Protein AF-A0A7S2G8T7-F1 (afdb_monomer_lite)

Foldseek 3Di:
DDPPQDQDVQFAFDFLLCLVVPQVDDPQLALLLHQVVQVVQPHGSGDDPVSCVVCCPDPSCCQRPVQHRNQQGDRAWWFSHLDADGPATKGKGAPPTPPFAQRPDPRGRITMDTDDPVHHALQPPDLVVLVVSCVVSVHDSVVSVSRRHHDDPDDCVRCVVVVPDDDDPVRVVVVVVVVVVVD

pLDDT: mean 74.54, std 18.56, range [34.25, 97.12]

Sequence (183 aa):
PGAALRIQPGCACLNWRDAYHDRGVQCGQGYELGRDHAKLFGGHDRMSGEVLEFGLESDVYKERCDRFFKRLSFNKCLSTSWEFGSLGHWCYVGNWCEGVEKVKVPYAYAAIRMCTEEDGFLNVTSPEELNRLASVDSVDASLLGRASYRWAAETWKEVQGTAGRGDSPEEAEDLELQQMMYE

Secondary structure (DSSP, 8-state):
--------TT-SPPPHHHHHHTS---TTSSSTTHHHHHHHTT-SSS--TTTHHHHTTSHHHIIIIIIIITT-----BEES-SSSS---EEEEEETTSTT-EE-SSTT--EEEEE--TTS-BSTTS-HHHHHHHHHHHT--HHHHHHHHSPPPS--HHHHTTTTT-PPPHHHHHHHHHHHHT--

Radius of gyration: 18.41 Å; chains: 1; bounding box: 46×38×57 Å

Structure (mmCIF, N/CA/C/O backbone):
data_AF-A0A7S2G8T7-F1
#
_entry.id   AF-A0A7S2G8T7-F1
#
loop_
_atom_site.group_PDB
_atom_site.id
_atom_site.type_symbol
_atom_site.label_atom_id
_atom_site.label_alt_id
_atom_site.label_comp_id
_atom_site.label_asym_id
_atom_site.label_entity_id
_atom_site.label_seq_id
_atom_site.pdbx_PDB_ins_code
_atom_site.Cartn_x
_atom_site.Cartn_y
_atom_site.Cartn_z
_atom_site.occupancy
_atom_site.B_iso_or_equiv
_atom_site.auth_seq_id
_atom_site.auth_comp_id
_atom_site.auth_asym_id
_atom_site.auth_atom_id
_atom_site.pdbx_PDB_model_num
ATOM 1 N N . PRO A 1 1 ? 9.533 12.890 27.284 1.00 34.25 1 PRO A N 1
ATOM 2 C CA . PRO A 1 1 ? 9.569 11.411 27.379 1.00 34.25 1 PRO A CA 1
ATOM 3 C C . PRO A 1 1 ? 8.613 10.796 26.345 1.00 34.25 1 PRO A C 1
ATOM 5 O O . PRO A 1 1 ? 7.417 10.694 26.593 1.00 34.25 1 PRO A O 1
ATOM 8 N N . GLY A 1 2 ? 9.129 10.507 25.146 1.00 38.09 2 GLY A N 1
ATOM 9 C CA . GLY A 1 2 ? 8.354 9.885 24.071 1.00 38.09 2 GLY A CA 1
ATOM 10 C C . GLY A 1 2 ? 8.137 8.411 24.381 1.00 38.09 2 GLY A C 1
ATOM 11 O O . GLY A 1 2 ? 9.102 7.688 24.619 1.00 38.09 2 GLY A O 1
ATOM 12 N N . ALA A 1 3 ? 6.880 7.981 24.439 1.00 45.44 3 ALA A N 1
ATOM 13 C CA . ALA A 1 3 ? 6.553 6.573 24.576 1.00 45.44 3 ALA A CA 1
ATOM 14 C C . ALA A 1 3 ? 7.083 5.836 23.339 1.00 45.44 3 ALA A C 1
ATOM 16 O O . ALA A 1 3 ? 6.646 6.104 22.222 1.00 45.44 3 ALA A O 1
ATOM 17 N N . ALA A 1 4 ? 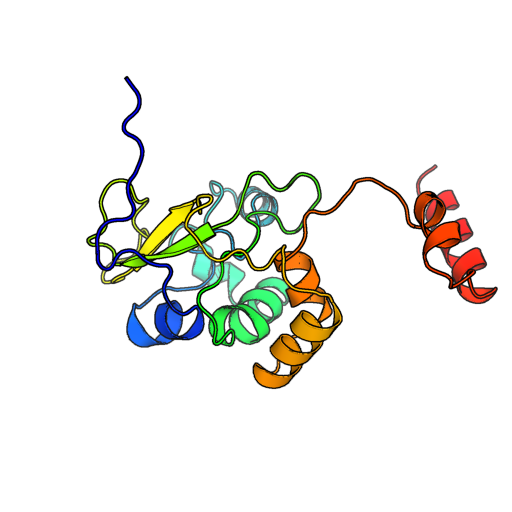8.045 4.934 23.538 1.00 45.47 4 ALA A N 1
ATOM 18 C CA . ALA A 1 4 ? 8.391 3.944 22.533 1.00 45.47 4 ALA A CA 1
ATOM 19 C C . ALA A 1 4 ? 7.125 3.118 22.275 1.00 45.47 4 ALA A C 1
ATOM 21 O O . ALA A 1 4 ? 6.635 2.432 23.176 1.00 45.47 4 ALA A O 1
ATOM 22 N N . LEU A 1 5 ? 6.551 3.272 21.083 1.00 51.41 5 LEU A N 1
ATOM 23 C CA . LEU A 1 5 ? 5.322 2.609 20.673 1.00 51.41 5 LEU A CA 1
ATOM 24 C C . LEU A 1 5 ? 5.637 1.119 20.474 1.00 51.41 5 LEU A C 1
ATOM 26 O O . LEU A 1 5 ? 5.933 0.684 19.368 1.00 51.41 5 LEU A O 1
ATOM 30 N N . ARG A 1 6 ? 5.648 0.342 21.562 1.00 54.31 6 ARG A N 1
ATOM 31 C CA . ARG A 1 6 ? 5.712 -1.121 21.480 1.00 54.31 6 ARG A CA 1
ATOM 32 C C . ARG A 1 6 ? 4.488 -1.587 20.704 1.00 54.31 6 ARG A C 1
ATOM 34 O O . ARG A 1 6 ? 3.370 -1.237 21.089 1.00 54.31 6 ARG A O 1
ATOM 41 N N . ILE A 1 7 ? 4.684 -2.365 19.640 1.00 59.03 7 ILE A N 1
ATOM 42 C CA . ILE A 1 7 ? 3.566 -2.950 18.896 1.00 59.03 7 ILE A CA 1
ATOM 43 C C . ILE A 1 7 ? 2.728 -3.779 19.874 1.00 59.03 7 ILE A C 1
ATOM 45 O O . ILE A 1 7 ? 3.198 -4.756 20.459 1.00 59.03 7 ILE A O 1
ATOM 49 N N . GLN A 1 8 ? 1.482 -3.354 20.098 1.00 67.38 8 GLN A N 1
ATOM 50 C CA . GLN A 1 8 ? 0.564 -4.090 20.957 1.00 67.38 8 GLN A CA 1
ATOM 51 C C . GLN A 1 8 ? 0.338 -5.497 20.372 1.00 67.38 8 GLN A C 1
ATOM 53 O O . GLN A 1 8 ? 0.227 -5.639 19.149 1.00 67.38 8 GLN A O 1
ATOM 58 N N . PRO A 1 9 ? 0.247 -6.551 21.201 1.00 67.88 9 PRO A N 1
ATOM 59 C CA . PRO A 1 9 ? -0.104 -7.883 20.722 1.00 67.88 9 PRO A CA 1
ATOM 60 C C . PRO A 1 9 ? -1.402 -7.834 19.903 1.00 67.88 9 PRO A C 1
ATOM 62 O O . PRO A 1 9 ? -2.422 -7.345 20.381 1.00 67.88 9 PRO A O 1
ATOM 65 N N . GLY A 1 10 ? -1.360 -8.304 18.653 1.00 77.94 10 GLY A N 1
ATOM 66 C CA . GLY A 1 10 ? -2.499 -8.214 17.728 1.00 77.94 10 GLY A CA 1
ATOM 67 C C . GLY A 1 10 ? -2.593 -6.914 16.912 1.00 77.94 10 GLY A C 1
ATOM 68 O O . GLY A 1 10 ? -3.614 -6.698 16.263 1.00 77.94 10 GLY A O 1
ATOM 69 N N . CYS A 1 11 ? -1.547 -6.078 16.912 1.00 88.00 11 CYS A N 1
ATOM 70 C CA . CYS A 1 11 ? -1.433 -4.849 16.106 1.00 88.00 11 CYS A CA 1
ATOM 71 C C . CYS A 1 11 ? -0.343 -4.902 15.025 1.00 88.00 11 CYS A C 1
ATOM 73 O O . CYS A 1 11 ? 0.122 -3.867 14.535 1.00 88.00 11 CYS A O 1
ATOM 75 N N . ALA A 1 12 ? 0.041 -6.118 14.631 1.00 91.62 12 ALA A N 1
ATOM 76 C CA . ALA A 1 12 ? 0.792 -6.333 13.403 1.00 91.62 12 ALA A CA 1
ATOM 77 C C . ALA A 1 12 ? -0.012 -5.831 12.195 1.00 91.62 12 ALA A C 1
ATOM 79 O O . ALA A 1 12 ? -1.247 -5.771 12.234 1.00 91.62 12 ALA A O 1
ATOM 80 N N . CYS A 1 13 ? 0.697 -5.483 11.124 1.00 93.44 13 CYS A N 1
ATOM 81 C CA . CYS A 1 13 ? 0.065 -5.141 9.861 1.00 93.44 13 CYS A CA 1
ATOM 82 C C . CYS A 1 13 ? -0.891 -6.256 9.419 1.00 93.44 13 CYS A C 1
ATOM 84 O O . CYS A 1 13 ? -0.573 -7.449 9.489 1.00 93.44 13 CYS A O 1
ATOM 86 N N . LEU A 1 14 ? -2.075 -5.844 8.985 1.00 95.06 14 LEU A N 1
ATOM 87 C CA . LEU A 1 14 ? -3.056 -6.703 8.354 1.00 95.06 14 LEU A CA 1
ATOM 88 C C . LEU A 1 14 ? -2.568 -7.091 6.965 1.00 95.06 14 LEU A C 1
ATOM 90 O O . LEU A 1 14 ? -1.817 -6.359 6.317 1.00 95.06 14 LEU A O 1
ATOM 94 N N . ASN A 1 15 ? -3.046 -8.239 6.504 1.00 96.25 15 ASN A N 1
ATOM 95 C CA . ASN A 1 15 ? -2.998 -8.555 5.092 1.00 96.25 15 ASN A CA 1
ATOM 96 C C . ASN A 1 15 ? -3.739 -7.461 4.310 1.00 96.25 15 ASN A C 1
ATOM 98 O O . ASN A 1 15 ? -4.838 -7.063 4.707 1.00 96.25 15 ASN A O 1
ATOM 102 N N . TRP A 1 16 ? -3.143 -6.970 3.225 1.00 95.94 16 TRP A N 1
ATOM 103 C CA . TRP A 1 16 ? -3.751 -5.913 2.418 1.00 95.94 16 TRP A CA 1
ATOM 104 C C . TRP A 1 16 ? -5.110 -6.343 1.866 1.00 95.94 16 TRP A C 1
ATOM 106 O O . TRP A 1 16 ? -6.092 -5.631 2.064 1.00 95.94 16 TRP A O 1
ATOM 116 N N . ARG A 1 17 ? -5.206 -7.537 1.275 1.00 95.81 17 ARG A N 1
ATOM 117 C CA . ARG A 1 17 ? -6.467 -8.100 0.778 1.00 95.81 17 ARG A CA 1
ATOM 118 C C . ARG A 1 17 ? -7.528 -8.194 1.873 1.00 95.81 17 ARG A C 1
ATOM 120 O O . ARG A 1 17 ? -8.644 -7.722 1.664 1.00 95.81 17 ARG A O 1
ATOM 127 N N . ASP A 1 18 ? -7.178 -8.731 3.041 1.00 94.62 18 ASP A N 1
ATOM 128 C CA . ASP A 1 18 ? -8.124 -8.893 4.157 1.00 94.62 18 ASP A CA 1
ATOM 129 C C . ASP A 1 18 ? -8.587 -7.535 4.704 1.00 94.62 18 ASP A C 1
ATOM 131 O O . ASP A 1 18 ? -9.725 -7.392 5.149 1.00 94.62 18 ASP A O 1
ATOM 135 N N . ALA A 1 19 ? -7.741 -6.499 4.657 1.00 92.81 19 ALA A N 1
ATOM 136 C CA . ALA A 1 19 ? -8.142 -5.156 5.066 1.00 92.81 19 ALA A CA 1
ATOM 137 C C . ALA A 1 19 ? -9.327 -4.644 4.223 1.00 92.81 19 ALA A C 1
ATOM 139 O O . ALA A 1 19 ? -10.297 -4.120 4.779 1.00 92.81 19 ALA A O 1
ATOM 140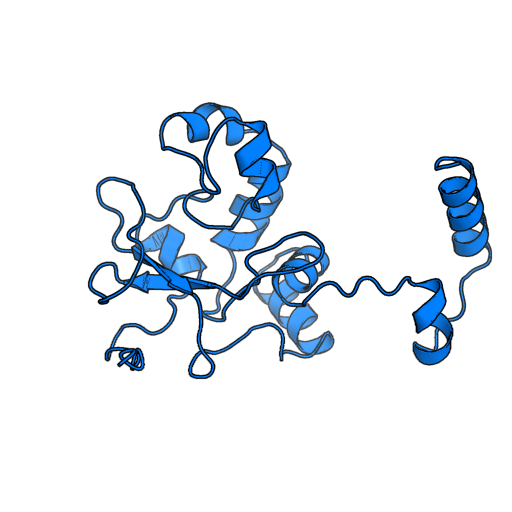 N N . TYR A 1 20 ? -9.291 -4.850 2.904 1.00 91.88 20 TYR A N 1
ATOM 141 C CA . TYR A 1 20 ? -10.384 -4.459 2.007 1.00 91.88 20 TYR A CA 1
ATOM 142 C C . TYR A 1 20 ? -11.578 -5.415 2.077 1.00 91.88 20 TYR A C 1
ATOM 144 O O . TYR A 1 20 ? -12.717 -4.957 2.147 1.00 91.88 20 TYR A O 1
ATOM 152 N N . HIS A 1 21 ? -11.337 -6.729 2.072 1.00 92.12 21 HIS A N 1
ATOM 153 C CA . HIS A 1 21 ? -12.407 -7.728 2.007 1.00 92.12 21 HIS A CA 1
ATOM 154 C C . HIS A 1 21 ? -13.121 -7.942 3.343 1.00 92.12 21 HIS A C 1
ATOM 156 O O . HIS A 1 21 ? -14.350 -7.970 3.379 1.00 92.12 21 HIS A O 1
ATOM 162 N N . ASP A 1 22 ? -12.368 -8.032 4.439 1.00 91.56 22 ASP A N 1
ATOM 163 C CA . ASP A 1 22 ? -12.898 -8.480 5.729 1.00 91.56 22 ASP A CA 1
ATOM 164 C C . ASP A 1 22 ? -13.032 -7.340 6.739 1.00 91.56 22 ASP A C 1
ATOM 166 O O . ASP A 1 22 ? -13.802 -7.437 7.696 1.00 91.56 22 ASP A O 1
ATOM 170 N N . ARG A 1 23 ? -12.268 -6.250 6.571 1.00 88.81 23 ARG A N 1
ATOM 171 C CA . ARG A 1 23 ? -12.242 -5.127 7.530 1.00 88.81 23 ARG A CA 1
ATOM 172 C C . ARG A 1 23 ? -12.940 -3.866 7.042 1.00 88.81 23 ARG A C 1
ATOM 174 O O . ARG A 1 23 ? -12.959 -2.877 7.777 1.00 88.81 23 ARG A O 1
ATOM 181 N N . GLY A 1 24 ? -13.549 -3.910 5.858 1.00 86.31 24 GLY A N 1
ATOM 182 C CA . GLY A 1 24 ? -14.377 -2.825 5.328 1.00 86.31 24 GLY A CA 1
ATOM 183 C C . GLY A 1 24 ? -13.590 -1.573 4.940 1.00 86.31 24 GLY A C 1
ATOM 184 O O . GLY A 1 24 ? -14.166 -0.484 4.880 1.00 86.31 24 GLY A O 1
ATOM 185 N N . VAL A 1 25 ? -12.280 -1.702 4.704 1.00 87.69 25 VAL A N 1
ATOM 186 C CA . VAL A 1 25 ? -11.484 -0.617 4.128 1.00 87.69 25 VAL A CA 1
ATOM 187 C C . VAL A 1 25 ? -11.942 -0.372 2.691 1.00 87.69 25 VAL A C 1
ATOM 189 O O . VAL A 1 25 ? -12.184 -1.300 1.924 1.00 87.69 25 VAL A O 1
ATOM 192 N N . GLN A 1 26 ? -12.021 0.895 2.309 1.00 86.19 26 GLN A N 1
ATOM 193 C CA . GLN A 1 26 ? -12.192 1.334 0.931 1.00 86.19 26 GLN A CA 1
ATOM 194 C C . GLN A 1 26 ? -10.926 2.061 0.488 1.00 86.19 26 GLN A C 1
ATOM 196 O O . GLN A 1 26 ? -10.326 2.814 1.252 1.00 86.19 26 GLN A O 1
ATOM 201 N N . CYS A 1 27 ? -10.514 1.837 -0.755 1.00 83.94 27 CYS A N 1
ATOM 202 C CA . CYS A 1 27 ? -9.305 2.465 -1.270 1.00 83.94 27 CYS A CA 1
ATOM 203 C C . CYS A 1 27 ? -9.438 3.993 -1.319 1.00 83.94 27 CYS A C 1
ATOM 205 O O . CYS A 1 27 ? -10.511 4.513 -1.625 1.00 83.94 27 CYS A O 1
ATOM 207 N N . GLY A 1 28 ? -8.347 4.699 -1.015 1.00 78.94 28 GLY A N 1
ATOM 208 C CA . GLY A 1 28 ? -8.323 6.159 -0.867 1.00 78.94 28 GLY A CA 1
ATOM 209 C C . GLY A 1 28 ? -8.571 6.623 0.569 1.00 78.94 28 GLY A C 1
ATOM 210 O O . GLY A 1 28 ? -8.449 7.812 0.870 1.00 78.94 28 GLY A O 1
ATOM 211 N N . GLN A 1 29 ? -8.877 5.688 1.472 1.00 80.06 29 GLN A N 1
ATOM 212 C CA . GLN A 1 29 ? -8.939 5.959 2.900 1.00 80.06 29 GLN A CA 1
ATOM 213 C C . GLN A 1 29 ? -7.558 6.057 3.541 1.00 80.06 29 GLN A C 1
ATOM 215 O O . GLN A 1 29 ? -7.487 6.565 4.657 1.00 80.06 29 GLN A O 1
ATOM 220 N N . GLY A 1 30 ? -6.496 5.554 2.914 1.00 83.19 30 GLY A N 1
ATOM 221 C CA . GLY A 1 30 ? -5.113 5.697 3.351 1.00 83.19 30 GLY A CA 1
ATOM 222 C C . GLY A 1 30 ? -4.257 6.456 2.354 1.00 83.19 30 GLY A C 1
ATOM 223 O O . GLY A 1 30 ? -4.695 7.464 1.807 1.00 83.19 30 GLY A O 1
ATOM 224 N N . TYR A 1 31 ? -3.019 5.999 2.162 1.00 84.38 31 TYR A N 1
ATOM 225 C CA . TYR A 1 31 ? -2.057 6.641 1.260 1.00 84.38 31 TYR A CA 1
ATOM 226 C C . TYR A 1 31 ? -2.045 6.006 -0.143 1.00 84.38 31 TYR A C 1
ATOM 228 O O . TYR A 1 31 ? -1.103 6.201 -0.910 1.00 84.38 31 TYR A O 1
ATOM 236 N N . GLU A 1 32 ? -3.077 5.239 -0.512 1.00 85.81 32 GLU A N 1
ATOM 237 C CA . GLU A 1 32 ? -3.101 4.479 -1.770 1.00 85.81 32 GLU A CA 1
ATOM 238 C C . GLU A 1 32 ? -3.019 5.350 -3.019 1.00 85.81 32 GLU A C 1
ATOM 240 O O . GLU A 1 32 ? -2.477 4.937 -4.040 1.00 85.81 32 GLU A O 1
ATOM 245 N N . LEU A 1 33 ? -3.547 6.565 -2.946 1.00 78.56 33 LEU A N 1
ATOM 246 C CA . LEU A 1 33 ? -3.591 7.475 -4.084 1.00 78.56 33 LEU A CA 1
ATOM 247 C C . LEU A 1 33 ? -2.451 8.500 -4.056 1.00 78.56 33 LEU A C 1
ATOM 249 O O . LEU A 1 33 ? -2.298 9.265 -5.002 1.00 78.56 33 LEU A O 1
ATOM 253 N N . GLY A 1 34 ? -1.590 8.457 -3.036 1.00 66.19 34 GLY A N 1
ATOM 254 C CA . GLY A 1 34 ? -0.524 9.434 -2.828 1.00 66.19 34 GLY A CA 1
ATOM 255 C C . GLY A 1 34 ? -1.038 10.780 -2.313 1.00 66.19 34 GLY A C 1
ATOM 256 O O . GLY A 1 34 ? -2.225 11.096 -2.404 1.00 66.19 34 GLY A O 1
ATOM 257 N N . ARG A 1 35 ? -0.124 11.589 -1.763 1.00 57.00 35 ARG A N 1
ATOM 258 C CA . ARG A 1 35 ? -0.461 12.913 -1.210 1.00 57.00 35 ARG A CA 1
ATOM 259 C C . ARG A 1 35 ? -0.966 13.889 -2.269 1.00 57.00 35 ARG A C 1
ATOM 261 O O . ARG A 1 35 ? -1.855 14.688 -1.988 1.00 57.00 35 ARG A O 1
ATOM 268 N N . ASP A 1 36 ? -0.420 13.840 -3.480 1.00 50.03 36 ASP A N 1
ATOM 269 C CA . ASP A 1 36 ? -0.691 14.860 -4.499 1.00 50.03 36 ASP A CA 1
ATOM 270 C C . ASP A 1 36 ? -2.017 14.637 -5.235 1.00 50.03 36 ASP A C 1
ATOM 272 O O . ASP A 1 36 ? -2.704 15.603 -5.568 1.00 50.03 36 ASP A O 1
ATOM 276 N N . HIS A 1 37 ? -2.476 13.385 -5.348 1.00 50.31 37 HIS A N 1
ATOM 277 C CA . HIS A 1 37 ? -3.833 13.097 -5.821 1.00 50.31 37 HIS A CA 1
ATOM 278 C C . HIS A 1 37 ? -4.892 13.595 -4.826 1.00 50.31 37 HIS A C 1
ATOM 280 O O . HIS A 1 37 ? -5.968 14.023 -5.228 1.00 50.31 37 HIS A O 1
ATOM 286 N N . ALA A 1 38 ? -4.582 13.612 -3.527 1.00 46.81 38 ALA A N 1
ATOM 287 C CA . ALA A 1 38 ? -5.474 14.171 -2.518 1.00 46.81 38 ALA A CA 1
ATOM 288 C C . ALA A 1 38 ? -5.591 15.708 -2.630 1.00 46.81 38 ALA A C 1
ATOM 290 O O . ALA A 1 38 ? -6.697 16.252 -2.576 1.00 46.81 38 ALA A O 1
ATOM 291 N N . LYS A 1 39 ? -4.472 16.398 -2.915 1.00 42.41 39 LYS A N 1
ATOM 292 C CA . LYS A 1 39 ? -4.440 17.855 -3.151 1.00 42.41 39 LYS A CA 1
ATOM 293 C C . LYS A 1 39 ? -5.243 18.290 -4.383 1.00 42.41 39 LYS A C 1
ATOM 295 O O . LYS A 1 39 ? -5.899 19.328 -4.327 1.00 42.41 39 LYS A O 1
ATOM 300 N N . LEU A 1 40 ? -5.209 17.521 -5.477 1.00 39.56 40 LEU A N 1
ATOM 301 C CA . LEU A 1 40 ? -5.906 17.855 -6.732 1.00 39.56 40 LEU A CA 1
ATOM 302 C C . LEU A 1 40 ? -7.439 17.858 -6.605 1.00 39.56 40 LEU A C 1
ATOM 304 O O . LEU A 1 40 ? -8.104 18.597 -7.326 1.00 39.56 40 LEU A O 1
ATOM 308 N N . PHE A 1 41 ? -7.998 17.100 -5.659 1.00 44.62 41 PHE A N 1
ATOM 309 C CA . PHE A 1 41 ? -9.443 17.041 -5.397 1.00 44.62 41 PHE A CA 1
ATOM 310 C C . PHE A 1 41 ? -9.862 17.805 -4.127 1.00 44.62 41 PHE A C 1
ATOM 312 O O . PHE A 1 41 ? -10.911 17.532 -3.547 1.00 44.62 41 PHE A O 1
ATOM 319 N N . GLY A 1 42 ? -9.055 18.781 -3.689 1.00 37.47 42 GLY A N 1
ATOM 320 C CA . GLY A 1 42 ? -9.415 19.711 -2.611 1.00 37.47 42 GLY A CA 1
ATOM 321 C C . GLY A 1 42 ? -9.484 19.098 -1.206 1.00 37.47 42 GLY A C 1
ATOM 322 O O . GLY A 1 42 ? -10.022 19.726 -0.295 1.00 37.47 42 GLY A O 1
ATOM 323 N N . GLY A 1 43 ? -8.945 17.893 -1.006 1.00 37.12 43 GLY A N 1
ATOM 324 C CA . GLY A 1 43 ? -8.916 17.212 0.285 1.00 37.12 43 GLY A CA 1
ATOM 325 C C . GLY A 1 43 ? -7.509 17.159 0.871 1.00 37.12 43 GLY A C 1
ATOM 326 O O . GLY A 1 43 ? -6.514 17.131 0.156 1.00 37.12 43 GLY A O 1
ATOM 327 N N . HIS A 1 44 ? -7.413 17.105 2.200 1.00 44.31 44 HIS A N 1
ATOM 328 C CA . HIS A 1 44 ? -6.212 16.634 2.910 1.00 44.31 44 HIS A CA 1
ATOM 329 C C . HIS A 1 44 ? -5.702 15.304 2.318 1.00 44.31 44 HIS A C 1
ATOM 331 O O . HIS A 1 44 ? -6.473 14.696 1.600 1.00 44.31 44 HIS A O 1
ATOM 337 N N . ASP A 1 45 ? -4.487 14.834 2.660 1.00 45.53 45 ASP A N 1
ATOM 338 C CA . ASP A 1 45 ? -3.776 13.584 2.241 1.00 45.53 45 ASP A CA 1
ATOM 339 C C . ASP A 1 45 ? -4.610 12.288 1.960 1.00 45.53 45 ASP A C 1
ATOM 341 O O . ASP A 1 45 ? -4.041 11.270 1.577 1.00 45.53 45 ASP A O 1
ATOM 345 N N . ARG A 1 46 ? -5.930 12.277 2.193 1.00 53.41 46 ARG A N 1
ATOM 346 C CA . ARG A 1 46 ? -6.912 11.189 2.142 1.00 53.41 46 ARG A CA 1
ATOM 347 C C . ARG A 1 46 ? -8.251 11.717 1.591 1.00 53.41 46 ARG A C 1
ATOM 349 O O . ARG A 1 46 ? -8.696 12.795 1.992 1.00 53.41 46 ARG A O 1
ATOM 356 N N . MET A 1 47 ? -8.951 10.944 0.757 1.00 49.72 47 MET A N 1
ATOM 357 C CA . MET A 1 47 ? -10.301 11.328 0.312 1.00 49.72 47 MET A CA 1
ATOM 358 C C . MET A 1 47 ? -11.304 11.245 1.475 1.00 49.72 47 MET A C 1
ATOM 360 O O . MET A 1 47 ? -11.366 10.239 2.186 1.00 49.72 47 MET A O 1
ATOM 364 N N . SER A 1 48 ? -12.109 12.294 1.678 1.00 47.22 48 SER A N 1
ATOM 365 C CA . SER A 1 48 ? -13.326 12.189 2.492 1.00 47.22 48 SER A CA 1
ATOM 366 C C . SER A 1 48 ? -14.367 11.344 1.747 1.00 47.22 48 SER A C 1
ATOM 368 O O . SER A 1 48 ? -14.332 11.241 0.522 1.00 47.22 48 SER A O 1
ATOM 370 N N . GLY A 1 49 ? -15.300 10.727 2.481 1.00 44.47 49 GLY A N 1
ATOM 371 C CA . GLY A 1 49 ? -16.304 9.821 1.905 1.00 44.47 49 GLY A CA 1
ATOM 372 C C . GLY A 1 49 ? -17.165 10.424 0.784 1.00 44.47 49 GLY A C 1
ATOM 373 O O . GLY A 1 49 ? -17.641 9.671 -0.053 1.00 44.47 49 GLY A O 1
ATOM 374 N N . GLU A 1 50 ? -17.312 11.753 0.720 1.00 40.78 50 GLU A N 1
ATOM 375 C CA . GLU A 1 50 ? -18.011 12.459 -0.372 1.00 40.78 50 GLU A CA 1
ATOM 376 C C . GLU A 1 50 ? -17.185 12.564 -1.669 1.00 40.78 50 GLU A C 1
ATOM 378 O O . GLU A 1 50 ? -17.755 12.626 -2.751 1.00 40.78 50 GLU A O 1
ATOM 383 N N . VAL A 1 51 ? -15.847 12.553 -1.595 1.00 48.28 51 VAL A N 1
ATOM 384 C CA . VAL A 1 51 ? -14.958 12.676 -2.775 1.00 48.28 51 VAL A CA 1
ATOM 385 C C . VAL A 1 51 ? -14.749 11.323 -3.465 1.00 48.28 51 VAL A C 1
ATOM 387 O O . VAL A 1 51 ? -14.373 11.270 -4.637 1.00 48.28 51 VAL A O 1
ATOM 390 N N . LEU A 1 52 ? -15.057 10.218 -2.773 1.00 51.66 52 LEU A N 1
ATOM 391 C CA . LEU A 1 52 ? -14.957 8.876 -3.343 1.00 51.66 52 LEU A CA 1
ATOM 392 C C . LEU A 1 52 ? -15.814 8.743 -4.613 1.00 51.66 52 LEU A C 1
ATOM 394 O O . LEU A 1 52 ? -15.365 8.144 -5.580 1.00 51.66 52 LEU A O 1
ATOM 398 N N . GLU A 1 53 ? -17.002 9.350 -4.655 1.00 46.47 53 GLU A N 1
ATOM 399 C CA . GLU A 1 53 ? -17.977 9.121 -5.730 1.00 46.47 53 GLU A CA 1
ATOM 400 C C . GLU A 1 53 ? -17.499 9.601 -7.116 1.00 46.47 53 GLU A C 1
ATOM 402 O O . GLU A 1 53 ? -17.788 8.953 -8.118 1.00 46.47 53 GLU A O 1
ATOM 407 N N . PHE A 1 54 ? -16.676 10.656 -7.187 1.00 45.94 54 PHE A N 1
ATOM 408 C CA . PHE A 1 54 ? -16.122 11.167 -8.453 1.00 45.94 54 PHE A CA 1
ATOM 409 C C . PHE A 1 54 ? -14.791 10.509 -8.865 1.00 45.94 54 PHE A C 1
ATOM 411 O O . PHE A 1 54 ? -14.435 10.522 -10.042 1.00 45.94 54 PHE A O 1
ATOM 418 N N . GLY A 1 55 ? -14.043 9.929 -7.919 1.00 53.81 55 GLY A N 1
ATOM 419 C CA . GLY A 1 55 ? -12.713 9.356 -8.169 1.00 53.81 55 GLY A CA 1
ATOM 420 C C . GLY A 1 55 ? -12.708 7.878 -8.579 1.00 53.81 55 GLY A C 1
ATOM 421 O O . GLY A 1 55 ? -11.726 7.420 -9.169 1.00 53.81 55 GLY A O 1
ATOM 422 N N . LEU A 1 56 ? -13.790 7.142 -8.292 1.00 56.56 56 LEU A N 1
ATOM 423 C CA . LEU A 1 56 ? -13.915 5.688 -8.502 1.00 56.56 56 LEU A CA 1
ATOM 424 C C . LEU A 1 56 ? -13.794 5.255 -9.969 1.00 56.56 56 LEU A C 1
ATOM 426 O O . LEU A 1 56 ? -13.362 4.137 -10.246 1.00 56.56 56 LEU A O 1
ATOM 430 N N . GLU A 1 57 ? -14.150 6.126 -10.916 1.00 59.09 57 GLU A N 1
ATOM 431 C CA . GLU A 1 57 ? -14.064 5.806 -12.344 1.00 59.09 57 GLU A CA 1
ATOM 432 C C . GLU A 1 57 ? -12.712 6.140 -12.981 1.00 59.09 57 GLU A C 1
ATOM 434 O O . GLU A 1 57 ? -12.450 5.678 -14.097 1.00 59.09 57 GLU A O 1
ATOM 439 N N . SER A 1 58 ? -11.844 6.882 -12.282 1.00 73.12 58 SER A N 1
ATOM 440 C CA . SER A 1 58 ? -10.526 7.248 -12.804 1.00 73.12 58 SER A CA 1
ATOM 441 C C . SER A 1 58 ? -9.657 6.013 -13.054 1.00 73.12 58 SER A C 1
ATOM 443 O O . SER A 1 58 ? -9.668 5.050 -12.278 1.00 73.12 58 SER A O 1
ATOM 445 N N . ASP A 1 59 ? -8.863 6.045 -14.125 1.00 77.75 59 ASP A N 1
ATOM 446 C CA . ASP A 1 59 ? -7.928 4.957 -14.425 1.00 77.75 59 ASP A CA 1
ATOM 447 C C . ASP A 1 59 ? -6.910 4.774 -13.294 1.00 77.75 59 ASP A C 1
ATOM 449 O O . ASP A 1 59 ? -6.603 3.642 -12.931 1.00 77.75 59 ASP A O 1
ATOM 453 N N . VAL A 1 60 ? -6.503 5.868 -12.639 1.00 77.25 60 VAL A N 1
ATOM 454 C CA . VAL A 1 60 ? -5.630 5.845 -11.454 1.00 77.25 60 VAL A CA 1
ATOM 455 C C . VAL A 1 60 ? -6.256 5.046 -10.309 1.00 77.25 60 VAL A C 1
ATOM 457 O O . VAL A 1 60 ? -5.573 4.224 -9.695 1.00 77.25 60 VAL A O 1
ATOM 460 N N . TYR A 1 61 ? -7.550 5.244 -10.024 1.00 82.19 61 TYR A N 1
ATOM 461 C CA . TYR A 1 61 ? -8.244 4.451 -9.010 1.00 82.19 61 TYR A CA 1
ATOM 462 C C . TYR A 1 61 ? -8.290 2.977 -9.411 1.00 82.19 61 TYR A C 1
ATOM 464 O O . TYR A 1 61 ? -7.890 2.120 -8.629 1.00 82.19 61 TYR A O 1
ATOM 472 N N . LYS A 1 62 ? -8.724 2.653 -10.634 1.00 85.31 62 LYS A N 1
ATOM 473 C CA . LYS A 1 62 ? -8.816 1.255 -11.096 1.00 85.31 62 LYS A CA 1
ATOM 474 C C . LYS A 1 62 ? -7.463 0.546 -11.036 1.00 85.31 62 LYS A C 1
ATOM 476 O O . LYS A 1 62 ? -7.385 -0.611 -10.625 1.00 85.31 62 LYS A O 1
ATOM 481 N N . GLU A 1 63 ? -6.400 1.232 -11.437 1.00 86.88 63 GLU A N 1
ATOM 482 C CA . GLU A 1 63 ? -5.046 0.693 -11.472 1.00 86.88 63 GLU A CA 1
ATOM 483 C C . GLU A 1 63 ? -4.487 0.471 -10.061 1.00 86.88 63 GLU A C 1
ATOM 485 O O . GLU A 1 63 ? -4.086 -0.643 -9.724 1.00 86.88 63 GLU A O 1
ATOM 490 N N . ARG A 1 64 ? -4.530 1.494 -9.199 1.00 87.44 64 ARG A N 1
ATOM 491 C CA . ARG A 1 64 ? -3.948 1.416 -7.851 1.00 87.44 64 ARG A CA 1
ATOM 492 C C . ARG A 1 64 ? -4.828 0.641 -6.878 1.00 87.44 64 ARG A C 1
ATOM 494 O O . ARG A 1 64 ? -4.324 -0.116 -6.058 1.00 87.44 64 ARG A O 1
ATOM 501 N N . CYS A 1 65 ? -6.141 0.788 -6.952 1.00 87.62 65 CYS A N 1
ATOM 502 C CA . CYS A 1 65 ? -7.054 0.172 -5.999 1.00 87.62 65 CYS A CA 1
ATOM 503 C C . CYS A 1 65 ? -7.466 -1.236 -6.427 1.00 87.62 65 CYS A C 1
ATOM 505 O O . CYS A 1 65 ? -7.153 -2.205 -5.736 1.00 87.62 65 CYS A O 1
ATOM 507 N N . ASP A 1 66 ? -8.163 -1.366 -7.558 1.00 90.19 66 ASP A N 1
ATOM 508 C CA . ASP A 1 66 ? -8.814 -2.627 -7.945 1.00 90.19 66 ASP A CA 1
ATOM 509 C C . ASP A 1 66 ? -7.832 -3.660 -8.496 1.00 90.19 66 ASP A C 1
ATOM 511 O O . ASP A 1 66 ? -7.974 -4.867 -8.267 1.00 90.19 66 ASP A O 1
ATOM 515 N N . ARG A 1 67 ? -6.827 -3.189 -9.235 1.00 93.44 67 ARG A N 1
ATOM 516 C CA . ARG A 1 67 ? -5.818 -4.044 -9.867 1.00 93.44 67 ARG A CA 1
ATOM 517 C C . ARG A 1 67 ? -4.560 -4.225 -9.024 1.00 93.44 67 ARG A C 1
ATOM 519 O O . ARG A 1 67 ? -3.771 -5.102 -9.358 1.00 93.44 67 ARG A O 1
ATOM 526 N N . PHE A 1 68 ? -4.396 -3.460 -7.945 1.00 94.94 68 PHE A N 1
ATOM 527 C CA . PHE A 1 68 ? -3.189 -3.484 -7.122 1.00 94.94 68 PHE A CA 1
ATOM 528 C C . PHE A 1 68 ? -3.492 -3.697 -5.627 1.00 94.94 68 PHE A C 1
ATOM 530 O O . PHE A 1 68 ? -3.480 -4.847 -5.191 1.00 94.94 68 PHE A O 1
ATOM 537 N N . PHE A 1 69 ? -3.822 -2.664 -4.837 1.00 94.69 69 PHE A N 1
ATOM 538 C CA . PHE A 1 69 ? -3.926 -2.774 -3.367 1.00 94.69 69 PHE A CA 1
ATOM 539 C C . PHE A 1 69 ? -4.899 -3.851 -2.884 1.00 94.69 69 PHE A C 1
ATOM 541 O O . PHE A 1 69 ? -4.571 -4.605 -1.969 1.00 94.69 69 PHE A O 1
ATOM 548 N N . LYS A 1 70 ? -6.077 -3.963 -3.513 1.00 94.81 70 LYS A N 1
ATOM 549 C CA . LYS A 1 70 ? -7.094 -4.957 -3.129 1.00 94.81 70 LYS A CA 1
ATOM 550 C C . LYS A 1 70 ? -6.651 -6.403 -3.382 1.00 94.81 70 LYS A C 1
ATOM 552 O O . LYS A 1 70 ? -7.278 -7.324 -2.868 1.00 94.81 70 LYS A O 1
ATOM 557 N N . ARG A 1 71 ? -5.590 -6.625 -4.166 1.00 97.00 71 ARG A N 1
ATOM 558 C CA . ARG A 1 71 ? -5.108 -7.964 -4.541 1.00 97.00 71 ARG A CA 1
ATOM 559 C C . ARG A 1 71 ? -3.936 -8.456 -3.701 1.00 97.00 71 ARG A C 1
ATOM 561 O O . ARG A 1 71 ? -3.783 -9.670 -3.570 1.00 97.00 71 ARG A O 1
ATOM 568 N N . LEU A 1 72 ? -3.145 -7.554 -3.123 1.00 97.12 72 LEU A N 1
ATOM 569 C CA . LEU A 1 72 ? -1.910 -7.895 -2.410 1.00 97.12 72 LEU A CA 1
ATOM 570 C C . LEU A 1 72 ? -2.174 -8.874 -1.253 1.00 97.12 72 LEU A C 1
ATOM 572 O O . LEU A 1 72 ? -2.982 -8.590 -0.371 1.00 97.12 72 LEU A O 1
ATOM 576 N N . SER A 1 73 ? -1.497 -10.026 -1.253 1.00 96.38 73 SER A N 1
ATOM 577 C CA . SER A 1 73 ? -1.711 -11.130 -0.296 1.00 96.38 73 SER A CA 1
ATOM 578 C C . SER A 1 73 ? -0.755 -11.142 0.888 1.00 96.38 73 SER A C 1
ATOM 580 O O . SER A 1 73 ? -0.694 -12.126 1.627 1.00 96.38 73 SER A O 1
ATOM 582 N N . PHE A 1 74 ? 0.010 -10.078 1.083 1.00 95.31 74 PHE A N 1
ATOM 583 C CA . PHE A 1 74 ? 0.983 -9.971 2.161 1.00 95.31 74 PHE A CA 1
ATOM 584 C C . PHE A 1 74 ? 0.598 -8.872 3.149 1.00 95.31 74 PHE A C 1
ATOM 586 O O . PHE A 1 74 ? -0.306 -8.073 2.918 1.00 95.31 74 PHE A O 1
ATOM 593 N N . ASN A 1 75 ? 1.311 -8.823 4.268 1.00 95.44 75 ASN A N 1
ATOM 594 C CA . ASN A 1 75 ? 1.101 -7.865 5.350 1.00 95.44 75 ASN A CA 1
ATOM 595 C C . ASN A 1 75 ? 2.332 -6.977 5.600 1.00 95.44 75 ASN A C 1
ATOM 597 O O . ASN A 1 75 ? 2.607 -6.564 6.722 1.00 95.44 75 ASN A O 1
ATOM 601 N N . LYS A 1 76 ? 3.115 -6.726 4.551 1.00 95.44 76 LYS A N 1
ATOM 602 C CA . LYS A 1 76 ? 4.298 -5.864 4.588 1.00 95.44 76 LYS A CA 1
ATOM 603 C C . LYS A 1 76 ? 3.932 -4.397 4.379 1.00 95.44 76 LYS A C 1
ATOM 605 O O . LYS A 1 76 ? 2.980 -4.077 3.666 1.00 95.44 76 LYS A O 1
ATOM 610 N N . CYS A 1 77 ? 4.729 -3.518 4.969 1.00 93.94 77 CYS A N 1
ATOM 611 C CA . CYS A 1 77 ? 4.579 -2.077 4.858 1.00 93.94 77 CYS A CA 1
ATOM 612 C C . CYS A 1 77 ? 4.978 -1.563 3.477 1.00 93.94 77 CYS A C 1
ATOM 614 O O . CYS A 1 77 ? 6.046 -1.912 2.965 1.00 93.94 77 CYS A O 1
ATOM 616 N N . LEU A 1 78 ? 4.139 -0.686 2.933 1.00 93.00 78 LEU A N 1
ATOM 617 C CA . LEU A 1 78 ? 4.321 -0.032 1.638 1.00 93.00 78 LEU A CA 1
ATOM 618 C C . LEU A 1 78 ? 4.682 1.438 1.832 1.00 93.00 78 LEU A C 1
ATOM 620 O O . LEU A 1 78 ? 4.376 2.021 2.871 1.00 93.00 78 LEU A O 1
ATOM 624 N N . SER A 1 79 ? 5.345 2.041 0.850 1.00 89.19 79 SER A N 1
ATOM 625 C CA . SER A 1 79 ? 5.680 3.462 0.869 1.00 89.19 79 SER A CA 1
ATOM 626 C C . SER A 1 79 ? 4.416 4.326 0.956 1.00 89.19 79 SER A C 1
ATOM 628 O O . SER A 1 79 ? 3.365 3.995 0.408 1.00 89.19 79 SER A O 1
ATOM 630 N N . THR A 1 80 ? 4.513 5.450 1.668 1.00 83.56 80 THR A N 1
ATOM 631 C CA . THR A 1 80 ? 3.455 6.473 1.701 1.00 83.56 80 THR A CA 1
ATOM 632 C C . THR A 1 80 ? 3.439 7.370 0.464 1.00 83.56 80 THR A C 1
ATOM 634 O O . THR A 1 80 ? 2.499 8.145 0.296 1.00 83.56 80 THR A O 1
ATOM 637 N N . SER A 1 81 ? 4.470 7.304 -0.381 1.00 74.00 81 SER A N 1
ATOM 638 C CA . SER A 1 81 ? 4.611 8.145 -1.565 1.00 74.00 81 SER A CA 1
ATOM 639 C C . SER A 1 81 ? 4.683 7.295 -2.823 1.00 74.00 81 SER A C 1
ATOM 641 O O . SER A 1 81 ? 5.348 6.266 -2.857 1.00 74.00 81 SER A O 1
ATOM 643 N N . TRP A 1 82 ? 4.027 7.783 -3.869 1.00 73.69 82 TRP A N 1
ATOM 644 C CA . TRP A 1 82 ? 4.156 7.271 -5.233 1.00 73.69 82 TRP A CA 1
ATOM 645 C C . TRP A 1 82 ? 5.193 8.051 -6.051 1.00 73.69 82 TRP A C 1
ATOM 647 O O . TRP A 1 82 ? 5.396 7.761 -7.228 1.00 73.69 82 TRP A O 1
ATOM 657 N N . GLU A 1 83 ? 5.824 9.037 -5.415 1.00 68.12 83 GLU A N 1
ATOM 658 C CA . GLU A 1 83 ? 6.765 9.994 -5.988 1.00 68.12 83 GLU A CA 1
ATOM 659 C C . GLU A 1 83 ? 8.032 10.103 -5.117 1.00 68.12 83 GLU A C 1
ATOM 661 O O . GLU A 1 83 ? 8.146 9.475 -4.052 1.00 68.12 83 GLU A O 1
ATOM 666 N N . PHE A 1 84 ? 8.981 10.935 -5.551 1.00 63.38 84 PHE A N 1
ATOM 667 C CA . PHE A 1 84 ? 10.228 11.208 -4.838 1.00 63.38 84 PHE A CA 1
ATOM 668 C C . PHE A 1 84 ? 9.998 11.662 -3.387 1.00 63.38 84 PHE A C 1
ATOM 670 O O . PHE A 1 84 ? 9.046 12.370 -3.069 1.00 63.38 84 PHE A O 1
ATOM 677 N N . GLY A 1 85 ? 10.907 11.269 -2.487 1.00 59.91 85 GLY A N 1
ATOM 678 C CA . GLY A 1 85 ? 10.918 11.789 -1.115 1.00 59.91 85 GLY A CA 1
ATOM 679 C C . GLY A 1 85 ? 9.934 11.132 -0.139 1.00 59.91 85 GLY A C 1
ATOM 680 O O . GLY A 1 85 ? 9.489 11.789 0.800 1.00 59.91 85 GLY A O 1
ATOM 681 N N . SER A 1 86 ? 9.613 9.841 -0.320 1.00 66.38 86 SER A N 1
ATOM 682 C CA . SER A 1 86 ? 8.811 9.046 0.632 1.00 66.38 86 SER A CA 1
ATOM 683 C C . SER A 1 86 ? 9.146 9.353 2.100 1.00 66.38 86 SER A C 1
ATOM 685 O O . SER A 1 86 ? 10.275 9.151 2.557 1.00 66.38 86 SER A O 1
ATOM 687 N N . LEU A 1 87 ? 8.131 9.787 2.854 1.00 71.31 87 LEU A N 1
ATOM 688 C CA . LEU A 1 87 ? 8.250 10.174 4.265 1.00 71.31 87 LEU A CA 1
ATOM 689 C C . LEU A 1 87 ? 8.123 8.986 5.230 1.00 71.31 87 LEU A C 1
ATOM 691 O O . LEU A 1 87 ? 8.204 9.163 6.444 1.00 71.31 87 LEU A O 1
ATOM 695 N N . GLY A 1 88 ? 7.907 7.772 4.718 1.00 83.31 88 GLY A N 1
ATOM 696 C CA . GLY A 1 88 ? 7.803 6.575 5.542 1.00 83.31 88 GLY A CA 1
ATOM 697 C C . GLY A 1 88 ? 7.117 5.414 4.838 1.00 83.31 88 GLY A C 1
ATOM 698 O O . GLY A 1 88 ? 6.860 5.450 3.635 1.00 83.31 88 GLY A O 1
ATOM 699 N N . HIS A 1 89 ? 6.812 4.384 5.619 1.00 89.44 89 HIS A N 1
ATOM 700 C CA . HIS A 1 89 ? 6.001 3.259 5.177 1.00 89.44 89 HIS A CA 1
ATOM 701 C C . HIS A 1 89 ? 4.805 3.098 6.106 1.00 89.44 89 HIS A C 1
ATOM 703 O O . HIS A 1 89 ? 4.845 3.527 7.261 1.00 89.44 89 HIS A O 1
ATOM 709 N N . TRP A 1 90 ? 3.743 2.495 5.599 1.00 91.19 90 TRP A N 1
ATOM 710 C CA . TRP A 1 90 ? 2.487 2.352 6.313 1.00 91.19 90 TRP A CA 1
ATOM 711 C C . TRP A 1 90 ? 1.829 1.011 6.006 1.00 91.19 90 TRP A C 1
ATOM 713 O O . TRP A 1 90 ? 2.180 0.320 5.044 1.00 91.19 90 TRP A O 1
ATOM 723 N N . CYS A 1 91 ? 0.862 0.660 6.843 1.00 93.69 91 CYS A N 1
ATOM 724 C CA . CYS A 1 91 ? -0.020 -0.474 6.633 1.00 93.69 91 CYS A CA 1
ATOM 725 C C . CYS A 1 91 ? -1.356 -0.256 7.353 1.00 93.69 91 CYS A C 1
ATOM 727 O O . CYS A 1 91 ? -1.514 0.671 8.161 1.00 93.69 91 CYS A O 1
ATOM 729 N N . TYR A 1 92 ? -2.311 -1.146 7.085 1.00 93.56 92 TYR A N 1
ATOM 730 C CA . TYR A 1 92 ? -3.514 -1.269 7.897 1.00 93.56 92 TYR A CA 1
ATOM 731 C C . TYR A 1 92 ? -3.264 -2.125 9.135 1.00 93.56 92 TYR A C 1
ATOM 733 O O . TYR A 1 92 ? -2.544 -3.115 9.089 1.00 93.56 92 TYR A O 1
ATOM 741 N N . VAL A 1 93 ? -3.910 -1.767 10.236 1.00 93.25 93 VAL A N 1
ATOM 742 C CA . VAL A 1 93 ? -3.954 -2.520 11.496 1.00 93.25 93 VAL A CA 1
ATOM 743 C C . VAL A 1 93 ? -5.392 -2.585 12.002 1.00 93.25 93 VAL A C 1
ATOM 745 O O . VAL A 1 93 ? -6.273 -1.934 11.446 1.00 93.25 93 VAL A O 1
ATOM 748 N N . GLY A 1 94 ? -5.666 -3.357 13.053 1.00 91.25 94 GLY A N 1
ATOM 749 C CA . GLY A 1 94 ? -6.978 -3.332 13.704 1.00 91.25 94 GLY A CA 1
ATOM 750 C C . GLY A 1 94 ? -7.309 -1.955 14.296 1.00 91.25 94 GLY A C 1
ATOM 751 O O . GLY A 1 94 ? -6.436 -1.267 14.822 1.00 91.25 94 GLY A O 1
ATOM 752 N N . ASN A 1 95 ? -8.579 -1.542 14.253 1.00 89.31 95 ASN A N 1
ATOM 753 C CA . ASN A 1 95 ? -9.006 -0.247 14.818 1.00 89.31 95 ASN A CA 1
ATOM 754 C C . ASN A 1 95 ? -8.966 -0.177 16.363 1.00 89.31 95 ASN A C 1
ATOM 756 O O . ASN A 1 95 ? -9.194 0.893 16.936 1.00 89.31 95 ASN A O 1
ATOM 760 N N . TRP A 1 96 ? -8.690 -1.310 17.016 1.00 87.06 96 TRP A N 1
ATOM 761 C CA . TRP A 1 96 ? -8.502 -1.457 18.461 1.00 87.06 96 TRP A CA 1
ATOM 762 C C . TRP A 1 96 ? -7.083 -1.122 18.930 1.00 87.06 96 TRP A C 1
ATOM 764 O O . TRP A 1 96 ? -6.860 -1.021 20.132 1.00 87.06 96 TRP A O 1
ATOM 774 N N . CYS A 1 97 ? -6.133 -0.960 18.010 1.00 87.50 97 CYS A N 1
ATOM 775 C CA . CYS A 1 97 ? -4.758 -0.613 18.341 1.00 87.50 97 CYS A CA 1
ATOM 776 C C . CYS A 1 97 ? -4.662 0.803 18.924 1.00 87.50 97 CYS A C 1
ATOM 778 O O . CYS A 1 97 ? -5.350 1.719 18.473 1.00 87.50 97 CYS A O 1
ATOM 780 N N . GLU A 1 98 ? -3.797 1.009 19.914 1.00 85.44 98 GLU A N 1
ATOM 781 C CA . GLU A 1 98 ? -3.531 2.346 20.458 1.00 85.44 98 GLU A CA 1
ATOM 782 C C . GLU A 1 98 ? -2.594 3.168 19.560 1.00 85.44 98 GLU A C 1
ATOM 784 O O . GLU A 1 98 ? -1.734 2.630 18.865 1.00 85.44 98 GLU A O 1
ATOM 789 N N . GLY A 1 99 ? -2.745 4.498 19.586 1.00 78.81 99 GLY A N 1
ATOM 790 C CA . GLY A 1 99 ? -1.853 5.419 18.866 1.00 78.81 99 GLY A CA 1
ATOM 791 C C . GLY A 1 99 ? -1.982 5.386 17.339 1.00 78.81 99 GLY A C 1
ATOM 792 O O . GLY A 1 99 ? -1.101 5.882 16.642 1.00 78.81 99 GLY A O 1
ATOM 793 N N . VAL A 1 100 ? -3.061 4.804 16.815 1.00 80.56 100 VAL A N 1
ATOM 794 C CA . VAL A 1 100 ? -3.318 4.669 15.374 1.00 80.56 100 VAL A CA 1
ATOM 795 C C . VAL A 1 100 ? -4.299 5.721 14.874 1.00 80.56 100 VAL A C 1
ATOM 797 O O . VAL A 1 100 ? -5.203 6.154 15.594 1.00 80.56 100 VAL A O 1
ATOM 800 N N . GLU A 1 101 ? -4.171 6.093 13.604 1.00 76.06 101 GLU A N 1
ATOM 801 C CA . GLU A 1 101 ? -5.149 6.957 12.955 1.00 76.06 101 GLU A CA 1
ATOM 802 C C . GLU A 1 101 ? -6.290 6.101 12.401 1.00 76.06 101 GLU A C 1
ATOM 804 O O . GLU A 1 101 ? -6.124 5.342 11.443 1.00 76.06 101 GLU A O 1
ATOM 809 N N . LYS A 1 102 ? -7.473 6.199 13.012 1.00 70.69 102 LYS A N 1
ATOM 810 C CA . LYS A 1 102 ? -8.641 5.418 12.591 1.00 70.69 102 LYS A CA 1
ATOM 811 C C . LYS A 1 102 ? -9.100 5.830 11.194 1.00 70.69 102 LYS A C 1
ATOM 813 O O . LYS A 1 102 ? -9.153 7.014 10.864 1.00 70.69 102 LYS A O 1
ATOM 818 N N . VAL A 1 103 ? -9.471 4.840 10.388 1.00 67.56 103 VAL A N 1
ATOM 819 C CA . VAL A 1 103 ? -10.093 5.068 9.084 1.00 67.56 103 VAL A CA 1
ATOM 820 C C . VAL A 1 103 ? -11.442 5.767 9.293 1.00 67.56 103 VAL A C 1
ATOM 822 O O . VAL A 1 103 ? -12.271 5.309 10.077 1.00 67.56 103 VAL A O 1
ATOM 825 N N . LYS A 1 104 ? -11.661 6.894 8.607 1.00 61.47 104 LYS A N 1
ATOM 826 C CA . LYS A 1 104 ? -12.846 7.755 8.770 1.00 61.47 104 LYS A CA 1
ATOM 827 C C . LYS A 1 104 ? -14.064 7.250 7.987 1.00 61.47 104 LYS A C 1
ATOM 829 O O . LYS A 1 104 ? -14.660 8.011 7.233 1.00 61.47 104 LYS A O 1
ATOM 834 N N . VAL A 1 105 ? -14.435 5.981 8.148 1.00 56.91 105 VAL A N 1
ATOM 835 C CA . VAL A 1 105 ? -15.665 5.434 7.555 1.00 56.91 105 VAL A CA 1
ATOM 836 C C . VAL A 1 105 ? -16.456 4.656 8.604 1.00 56.91 105 VAL A C 1
ATOM 838 O O . VAL A 1 105 ? -15.853 3.921 9.393 1.00 56.91 105 VAL A O 1
ATOM 841 N N . PRO A 1 106 ? -17.795 4.818 8.651 1.00 52.88 106 PRO A N 1
ATOM 842 C CA . PRO A 1 106 ? -18.644 3.999 9.503 1.00 52.88 106 PRO A CA 1
ATOM 843 C C . PRO A 1 106 ? -18.351 2.515 9.260 1.00 52.88 106 PRO A C 1
ATOM 845 O O . PRO A 1 106 ? -18.322 2.069 8.118 1.00 52.88 106 PRO A O 1
ATOM 848 N N . TYR A 1 107 ? -18.146 1.755 10.336 1.00 63.91 107 TYR A N 1
ATOM 849 C CA . TYR A 1 107 ? -17.998 0.290 10.320 1.00 63.91 107 TYR A CA 1
ATOM 850 C C . TYR A 1 107 ? -16.667 -0.287 9.804 1.00 63.91 107 TYR A C 1
ATOM 852 O O . TYR A 1 107 ? -16.539 -1.508 9.744 1.00 63.91 107 TYR A O 1
ATOM 860 N N . ALA A 1 108 ? -15.648 0.527 9.509 1.00 76.06 108 ALA A N 1
ATOM 861 C CA . ALA A 1 108 ? -14.318 -0.017 9.222 1.00 76.06 108 ALA A CA 1
ATOM 862 C C . ALA A 1 108 ? -13.668 -0.594 10.501 1.00 76.06 108 ALA A C 1
ATOM 864 O O . ALA A 1 108 ? -13.470 0.106 11.501 1.00 76.06 108 ALA A O 1
ATOM 865 N N . TYR A 1 109 ? -13.272 -1.869 10.457 1.00 87.19 109 TYR A N 1
ATOM 866 C CA . TYR A 1 109 ? -12.562 -2.572 11.540 1.00 87.19 109 TYR A CA 1
ATOM 867 C C . TYR A 1 109 ? -11.035 -2.460 11.412 1.00 87.19 109 TYR A C 1
ATOM 869 O O . TYR A 1 109 ? -10.284 -3.312 11.900 1.00 87.19 109 TYR A O 1
ATOM 877 N N . ALA A 1 110 ? -10.572 -1.395 10.756 1.00 90.19 110 ALA A N 1
ATOM 878 C CA . ALA A 1 110 ? -9.169 -1.119 10.503 1.00 90.19 110 ALA A CA 1
ATOM 879 C C . ALA A 1 110 ? -8.786 0.334 10.826 1.00 90.19 110 ALA A C 1
ATOM 881 O O . ALA A 1 110 ? -9.613 1.248 10.863 1.00 90.19 110 ALA A O 1
ATOM 882 N N . ALA A 1 111 ? -7.499 0.538 11.058 1.00 89.00 111 ALA A N 1
ATOM 883 C CA . ALA A 1 111 ? -6.853 1.824 11.235 1.00 89.00 111 ALA A CA 1
ATOM 884 C C . ALA A 1 111 ? -5.537 1.855 10.458 1.00 89.00 111 ALA A C 1
ATOM 886 O O . ALA A 1 111 ? -5.040 0.822 10.014 1.00 89.00 111 ALA A O 1
ATOM 887 N N . ILE A 1 112 ? -4.980 3.048 10.296 1.00 88.00 112 ILE A N 1
ATOM 888 C CA . ILE A 1 112 ? -3.696 3.274 9.646 1.00 88.00 112 ILE A CA 1
ATOM 889 C C . ILE A 1 112 ? -2.628 3.481 10.703 1.00 88.00 112 ILE A C 1
ATOM 891 O O . ILE A 1 112 ? -2.828 4.209 11.680 1.00 88.00 112 ILE A O 1
ATOM 895 N N . ARG A 1 113 ? -1.472 2.863 10.472 1.00 89.12 113 ARG A N 1
ATOM 896 C CA . ARG A 1 113 ? -0.285 3.038 11.298 1.00 89.12 113 ARG A CA 1
ATOM 897 C C . ARG A 1 113 ? 0.937 3.253 10.412 1.00 89.12 113 ARG A C 1
ATOM 899 O O . ARG A 1 113 ? 1.094 2.591 9.387 1.00 89.12 113 ARG A O 1
ATOM 906 N N . MET A 1 114 ? 1.799 4.175 10.832 1.00 89.00 114 MET A N 1
ATOM 907 C CA . MET A 1 114 ? 3.140 4.309 10.266 1.00 89.00 114 MET A CA 1
ATOM 908 C C . MET A 1 114 ? 4.013 3.181 10.808 1.00 89.00 114 MET A C 1
ATOM 910 O O . MET A 1 114 ? 4.035 2.934 12.016 1.00 89.00 114 MET A O 1
ATOM 914 N N . CYS A 1 115 ? 4.706 2.494 9.913 1.00 90.00 115 CYS A N 1
ATOM 915 C CA . CYS A 1 115 ? 5.515 1.344 10.274 1.00 90.00 115 CYS A CA 1
ATOM 916 C C . CYS A 1 115 ? 6.800 1.749 10.995 1.00 90.00 115 CYS A C 1
ATOM 918 O O . CYS A 1 115 ? 7.388 2.794 10.704 1.00 90.00 115 CYS A O 1
ATOM 920 N N . THR A 1 116 ? 7.233 0.899 11.921 1.00 89.62 116 THR A N 1
ATOM 921 C CA . THR A 1 116 ? 8.476 1.035 12.687 1.00 89.62 116 THR A CA 1
ATOM 922 C C . THR A 1 116 ? 9.457 -0.067 12.296 1.00 89.62 116 THR A C 1
ATOM 924 O O . THR A 1 116 ? 9.117 -0.965 11.534 1.00 89.62 116 THR A O 1
ATOM 927 N N . GLU A 1 117 ? 10.681 -0.020 12.819 1.00 86.56 117 GLU A N 1
ATOM 928 C CA . GLU A 1 117 ? 11.721 -1.033 12.563 1.00 86.56 117 GLU A CA 1
ATOM 929 C C . GLU A 1 117 ? 11.309 -2.466 12.954 1.00 86.56 117 GLU A C 1
ATOM 931 O O . GLU A 1 117 ? 11.897 -3.429 12.475 1.00 86.56 117 GLU A O 1
ATOM 936 N N . GLU A 1 118 ? 10.285 -2.609 13.800 1.00 85.94 118 GLU A N 1
ATOM 937 C CA . GLU A 1 118 ? 9.723 -3.894 14.231 1.00 85.94 118 GLU A CA 1
ATOM 938 C C . GLU A 1 118 ? 8.771 -4.511 13.185 1.00 85.94 118 GLU A C 1
ATOM 940 O O . GLU A 1 118 ? 8.400 -5.680 13.299 1.00 85.94 118 GLU A O 1
ATOM 945 N N . ASP A 1 119 ? 8.367 -3.744 12.166 1.00 90.00 119 ASP A N 1
ATOM 946 C CA . ASP A 1 119 ? 7.469 -4.190 11.105 1.00 90.00 119 ASP A CA 1
ATOM 947 C C . ASP A 1 119 ? 8.218 -4.767 9.894 1.00 90.00 119 ASP A C 1
ATOM 949 O O . ASP A 1 119 ? 9.355 -4.420 9.574 1.00 90.00 119 ASP A O 1
ATOM 953 N N . GLY A 1 120 ? 7.534 -5.635 9.148 1.00 91.25 120 GLY A N 1
ATOM 954 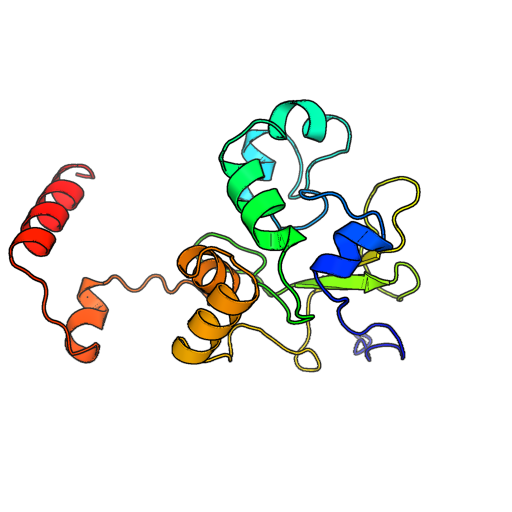C CA . GLY A 1 120 ? 8.047 -6.141 7.881 1.00 91.25 120 GLY A CA 1
ATOM 955 C C . GLY A 1 120 ? 7.922 -5.097 6.776 1.00 91.25 120 GLY A C 1
ATOM 956 O O . GLY A 1 120 ? 6.836 -4.906 6.237 1.00 91.25 120 GLY A O 1
ATOM 957 N N . PHE A 1 121 ? 9.023 -4.469 6.375 1.00 92.25 121 PHE A N 1
ATOM 958 C CA . PHE A 1 121 ? 9.026 -3.576 5.216 1.00 92.25 121 PHE A CA 1
ATOM 959 C C . PHE A 1 121 ? 9.098 -4.351 3.903 1.00 92.25 121 PHE A C 1
ATOM 961 O O . PHE A 1 121 ? 9.771 -5.380 3.804 1.00 92.25 121 PHE A O 1
ATOM 968 N N . LEU A 1 122 ? 8.421 -3.845 2.872 1.00 93.25 122 LEU A N 1
ATOM 969 C CA . LEU A 1 122 ? 8.555 -4.396 1.527 1.00 93.25 122 LEU A CA 1
ATOM 970 C C . LEU A 1 122 ? 9.821 -3.880 0.816 1.00 93.25 122 LEU A C 1
ATOM 972 O O . LEU A 1 122 ? 10.366 -4.588 -0.025 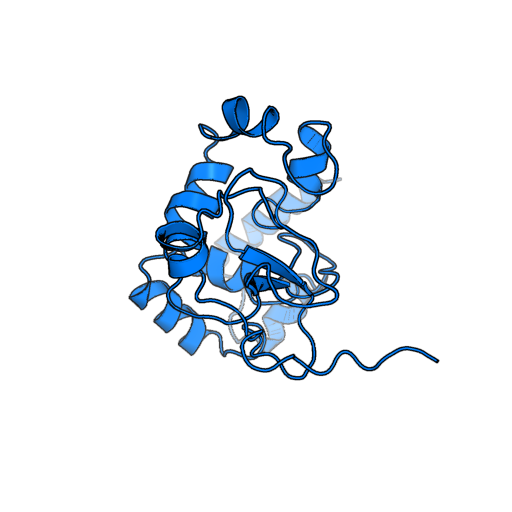1.00 93.25 122 LEU A O 1
ATOM 976 N N . ASN A 1 123 ? 10.356 -2.721 1.219 1.00 89.00 123 ASN A N 1
ATOM 977 C CA . ASN A 1 123 ? 11.527 -2.081 0.604 1.00 89.00 123 ASN A CA 1
ATOM 978 C C . ASN A 1 123 ? 12.853 -2.852 0.749 1.00 89.00 123 ASN A C 1
ATOM 980 O O . ASN A 1 123 ? 13.814 -2.535 0.058 1.00 89.00 123 ASN A O 1
ATOM 984 N N . VAL A 1 124 ? 12.924 -3.833 1.652 1.00 88.75 124 VAL A N 1
ATOM 985 C CA . VAL A 1 124 ? 14.0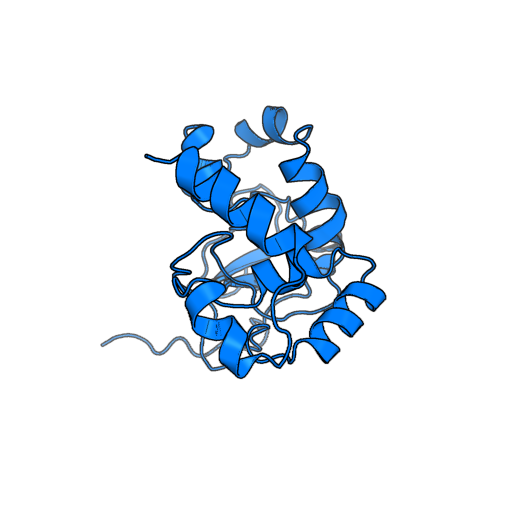93 -4.715 1.827 1.00 88.75 124 VAL A CA 1
ATOM 986 C C . VAL A 1 124 ? 13.996 -5.996 0.993 1.00 88.75 124 VAL A C 1
ATOM 988 O O . VAL A 1 124 ? 14.895 -6.831 1.030 1.00 88.75 124 VAL A O 1
ATOM 991 N N . THR A 1 125 ? 12.895 -6.180 0.263 1.00 89.94 125 THR A N 1
ATOM 992 C CA . THR A 1 125 ? 12.694 -7.319 -0.642 1.00 89.94 125 THR A CA 1
ATOM 993 C C . THR A 1 125 ? 13.533 -7.112 -1.896 1.00 89.94 125 THR A C 1
ATOM 995 O O . THR A 1 125 ? 13.603 -5.989 -2.392 1.00 89.94 125 THR A O 1
ATOM 998 N N . SER A 1 126 ? 14.170 -8.161 -2.422 1.00 90.56 126 SER A N 1
ATOM 999 C CA . SER A 1 126 ? 14.935 -8.043 -3.670 1.00 90.56 126 SER A CA 1
ATOM 1000 C C . SER A 1 126 ? 14.001 -7.861 -4.877 1.00 90.56 126 SER A C 1
ATOM 1002 O O . SER A 1 126 ? 12.840 -8.281 -4.810 1.00 90.56 126 SER A O 1
ATOM 1004 N N . PRO A 1 127 ? 14.475 -7.277 -5.991 1.00 90.50 127 PRO A N 1
ATOM 1005 C CA . PRO A 1 127 ? 13.657 -7.109 -7.192 1.00 90.50 127 PRO A CA 1
ATOM 1006 C C . PRO A 1 127 ? 13.096 -8.429 -7.737 1.00 90.50 127 PRO A C 1
ATOM 1008 O O . PRO A 1 127 ? 11.951 -8.486 -8.178 1.00 90.50 127 PRO A O 1
ATOM 1011 N N . GLU A 1 128 ? 13.872 -9.512 -7.677 1.00 91.50 128 GLU A N 1
ATOM 1012 C CA . GLU A 1 128 ? 13.456 -10.839 -8.142 1.00 91.50 128 GLU A CA 1
ATOM 1013 C C . GLU A 1 128 ? 12.295 -11.376 -7.304 1.00 91.50 128 GLU A C 1
ATOM 1015 O O . GLU A 1 128 ? 11.315 -11.889 -7.849 1.00 91.50 128 GLU A O 1
ATOM 1020 N N . GLU A 1 129 ? 12.378 -11.218 -5.981 1.00 92.62 129 GLU A N 1
ATOM 1021 C CA . GLU A 1 129 ? 11.311 -11.642 -5.080 1.00 92.62 129 GLU A CA 1
ATOM 1022 C C . GLU A 1 129 ? 10.078 -10.735 -5.200 1.00 92.62 129 GLU A C 1
ATOM 1024 O O . GLU A 1 129 ? 8.956 -11.237 -5.185 1.00 92.62 129 GLU A O 1
ATOM 1029 N N . LEU A 1 130 ? 10.244 -9.426 -5.423 1.00 93.19 130 LEU A N 1
ATOM 1030 C CA . LEU A 1 130 ? 9.113 -8.549 -5.747 1.00 93.19 130 LEU A CA 1
ATOM 1031 C C . LEU A 1 130 ? 8.410 -8.973 -7.037 1.00 93.19 130 LEU A C 1
ATOM 1033 O O . LEU A 1 130 ? 7.186 -9.058 -7.057 1.00 93.19 130 LEU A O 1
ATOM 1037 N N . ASN A 1 131 ? 9.152 -9.299 -8.095 1.00 93.44 131 ASN A N 1
ATOM 1038 C CA . ASN A 1 131 ? 8.569 -9.778 -9.351 1.00 93.44 131 ASN A CA 1
ATOM 1039 C C . ASN A 1 131 ? 7.804 -11.095 -9.159 1.00 93.44 131 ASN A C 1
ATOM 1041 O O . ASN A 1 131 ? 6.730 -11.296 -9.739 1.00 93.44 131 ASN A O 1
ATOM 1045 N N . ARG A 1 132 ? 8.322 -11.987 -8.305 1.00 95.75 132 ARG A N 1
ATOM 1046 C CA . ARG A 1 132 ? 7.621 -13.213 -7.913 1.00 95.75 132 ARG A CA 1
ATOM 1047 C C . ARG A 1 132 ? 6.320 -12.893 -7.173 1.00 95.75 132 ARG A C 1
ATOM 1049 O O . ARG A 1 132 ? 5.286 -13.448 -7.536 1.00 95.75 132 ARG A O 1
ATOM 1056 N N . LEU A 1 133 ? 6.350 -12.003 -6.180 1.00 95.31 133 LEU A N 1
ATOM 1057 C CA . LEU A 1 133 ? 5.157 -11.576 -5.438 1.00 95.31 133 LEU A CA 1
ATOM 1058 C C . LEU A 1 133 ? 4.117 -10.930 -6.362 1.00 95.31 133 LEU A C 1
ATOM 1060 O O . LEU A 1 133 ? 2.942 -11.286 -6.296 1.00 95.31 133 LEU A O 1
ATOM 1064 N N . ALA A 1 134 ? 4.549 -10.058 -7.276 1.00 96.38 134 ALA A N 1
ATOM 1065 C CA . ALA A 1 134 ? 3.674 -9.427 -8.260 1.00 96.38 134 ALA A CA 1
ATOM 1066 C C . ALA A 1 134 ? 2.959 -10.462 -9.139 1.00 96.38 134 ALA A C 1
ATOM 1068 O O . ALA A 1 134 ? 1.751 -10.378 -9.359 1.00 96.38 134 ALA A O 1
ATOM 1069 N N . SER A 1 135 ? 3.696 -11.486 -9.577 1.00 96.94 135 SER A N 1
ATOM 1070 C CA . SER A 1 135 ? 3.148 -12.591 -10.368 1.00 96.94 135 SER A CA 1
ATOM 1071 C C . SER A 1 135 ? 2.134 -13.419 -9.573 1.00 96.94 135 SER A C 1
ATOM 1073 O O . SER A 1 135 ? 1.064 -13.738 -10.088 1.00 96.94 135 SER A O 1
ATOM 1075 N N . VAL A 1 136 ? 2.446 -13.746 -8.312 1.00 96.88 136 VAL A N 1
ATOM 1076 C CA . VAL A 1 136 ? 1.555 -14.507 -7.416 1.00 96.88 136 VAL A CA 1
ATOM 1077 C C . VAL A 1 136 ? 0.244 -13.760 -7.177 1.00 96.88 136 VAL A C 1
ATOM 1079 O O . VAL A 1 136 ? -0.827 -14.357 -7.273 1.00 96.88 136 VAL A O 1
ATOM 1082 N N . ASP A 1 137 ? 0.318 -12.456 -6.922 1.00 97.06 137 ASP A N 1
ATOM 1083 C CA . ASP A 1 137 ? -0.859 -11.629 -6.646 1.00 97.06 137 ASP A CA 1
ATOM 1084 C C . ASP A 1 137 ? -1.550 -11.108 -7.914 1.00 97.06 137 ASP A C 1
ATOM 1086 O O . ASP A 1 137 ? -2.604 -10.473 -7.829 1.00 97.06 137 ASP A O 1
ATOM 1090 N N . SER A 1 138 ? -0.999 -11.411 -9.098 1.00 96.94 138 SER A N 1
ATOM 1091 C CA . SER A 1 138 ? -1.491 -10.918 -10.390 1.00 96.94 138 SER A CA 1
ATOM 1092 C C . SER A 1 138 ? -1.664 -9.392 -10.395 1.00 96.94 138 SER A C 1
ATOM 1094 O O . SER A 1 138 ? -2.718 -8.867 -10.784 1.00 96.94 138 SER A O 1
ATOM 1096 N N . VAL A 1 139 ? -0.628 -8.698 -9.918 1.00 96.62 139 VAL A N 1
ATOM 1097 C CA . VAL A 1 139 ? -0.518 -7.235 -9.887 1.00 96.62 139 VAL A CA 1
ATOM 1098 C C . VAL A 1 139 ? 0.621 -6.765 -10.788 1.00 96.62 139 VAL A C 1
ATOM 1100 O O . VAL A 1 139 ? 1.526 -7.531 -11.118 1.00 96.62 139 VAL A O 1
ATOM 1103 N N . ASP A 1 140 ? 0.587 -5.497 -11.188 1.00 94.38 140 ASP A N 1
ATOM 1104 C CA . ASP A 1 140 ? 1.664 -4.908 -11.978 1.00 94.38 140 ASP A CA 1
ATOM 1105 C C . ASP A 1 140 ? 2.969 -4.833 -11.161 1.00 94.38 140 ASP A C 1
ATOM 1107 O O . ASP A 1 140 ? 3.012 -4.270 -10.062 1.00 94.38 140 ASP A O 1
ATOM 1111 N N . ALA A 1 141 ? 4.039 -5.425 -11.697 1.00 92.25 141 ALA A N 1
ATOM 1112 C CA . ALA A 1 141 ? 5.333 -5.491 -11.022 1.00 92.25 141 ALA A CA 1
ATOM 1113 C C . ALA A 1 141 ? 5.991 -4.115 -10.886 1.00 92.25 141 ALA A C 1
ATOM 1115 O O . ALA A 1 141 ? 6.652 -3.849 -9.879 1.00 92.25 141 ALA A O 1
ATOM 1116 N N . SER A 1 142 ? 5.766 -3.221 -11.853 1.00 88.44 142 SER A N 1
ATOM 1117 C CA . SER A 1 142 ? 6.263 -1.852 -11.776 1.00 88.44 142 SER A CA 1
ATOM 1118 C C . SER A 1 142 ? 5.596 -1.150 -10.605 1.00 88.44 142 SER A C 1
ATOM 1120 O O . SER A 1 142 ? 6.305 -0.668 -9.729 1.00 88.44 142 SER A O 1
ATOM 1122 N N . LEU A 1 143 ? 4.262 -1.173 -10.508 1.00 89.12 143 LEU A N 1
ATOM 1123 C CA . LEU A 1 143 ? 3.525 -0.604 -9.374 1.00 89.12 143 LEU A CA 1
ATOM 1124 C C . LEU A 1 143 ? 3.973 -1.182 -8.034 1.00 89.12 143 LEU A C 1
ATOM 1126 O O . LEU A 1 143 ? 4.112 -0.428 -7.069 1.00 89.12 143 LEU A O 1
ATOM 1130 N N . LEU A 1 144 ? 4.248 -2.488 -7.973 1.00 92.69 144 LEU A N 1
ATOM 1131 C CA . LEU A 1 144 ? 4.757 -3.102 -6.752 1.00 92.69 144 LEU A CA 1
ATOM 1132 C C . LEU A 1 144 ? 6.134 -2.553 -6.385 1.00 92.69 144 LEU A C 1
ATOM 1134 O O . LEU A 1 144 ? 6.343 -2.174 -5.234 1.00 92.69 144 LEU A O 1
ATOM 1138 N N . GLY A 1 145 ? 7.042 -2.431 -7.353 1.00 90.38 145 GLY A N 1
ATOM 1139 C CA . GLY A 1 145 ? 8.332 -1.770 -7.163 1.00 90.38 145 GLY A CA 1
ATOM 1140 C C . GLY A 1 145 ? 8.176 -0.325 -6.684 1.00 90.38 145 GLY A C 1
ATOM 1141 O O . GLY A 1 145 ? 8.806 0.062 -5.697 1.00 90.38 145 GLY A O 1
ATOM 1142 N N . ARG A 1 146 ? 7.266 0.443 -7.305 1.00 86.00 146 ARG A N 1
ATOM 1143 C CA . ARG A 1 146 ? 6.975 1.842 -6.943 1.00 86.00 146 ARG A CA 1
ATOM 1144 C C . ARG A 1 146 ? 6.466 1.981 -5.511 1.00 86.00 146 ARG A C 1
ATOM 1146 O O . ARG A 1 146 ? 6.864 2.914 -4.825 1.00 86.00 146 ARG A O 1
ATOM 1153 N N . ALA A 1 147 ? 5.613 1.061 -5.066 1.00 88.81 147 ALA A N 1
ATOM 1154 C CA . ALA A 1 147 ? 5.082 1.032 -3.706 1.00 88.81 147 ALA A CA 1
ATOM 1155 C C . ALA A 1 147 ? 6.072 0.444 -2.683 1.00 88.81 147 ALA A C 1
ATOM 1157 O O . ALA A 1 147 ? 5.849 0.564 -1.477 1.00 88.81 147 ALA A O 1
ATOM 1158 N N . SER A 1 148 ? 7.146 -0.206 -3.141 1.00 88.81 148 SER A N 1
ATOM 1159 C CA . SER A 1 148 ? 8.141 -0.854 -2.283 1.00 88.81 148 SER A CA 1
ATOM 1160 C C . SER A 1 148 ? 9.312 0.063 -1.976 1.00 88.81 148 SER A C 1
ATOM 1162 O O . SER A 1 148 ? 9.641 0.258 -0.812 1.00 88.81 148 SER A O 1
ATOM 1164 N N . TYR A 1 149 ? 9.975 0.599 -2.998 1.00 84.81 149 TYR A N 1
ATOM 1165 C CA . TYR A 1 149 ? 11.267 1.256 -2.831 1.00 84.81 149 TYR A CA 1
ATOM 1166 C C . TYR A 1 149 ? 11.145 2.764 -2.648 1.00 84.81 149 TYR A C 1
ATOM 1168 O O . TYR A 1 149 ? 10.214 3.413 -3.122 1.00 84.81 149 TYR A O 1
ATOM 1176 N N . ARG A 1 150 ? 12.139 3.346 -1.969 1.00 74.75 150 ARG A N 1
ATOM 1177 C CA . ARG A 1 150 ? 12.314 4.796 -2.004 1.00 74.75 150 ARG A CA 1
ATOM 1178 C C . ARG A 1 150 ? 12.831 5.182 -3.378 1.00 74.75 150 ARG A C 1
ATOM 1180 O O . ARG A 1 150 ? 13.834 4.645 -3.834 1.00 74.75 150 ARG A O 1
ATOM 1187 N N . TRP A 1 151 ? 12.167 6.151 -3.982 1.00 67.94 151 TRP A N 1
ATOM 1188 C CA . TRP A 1 151 ? 12.645 6.781 -5.196 1.00 67.94 151 TRP A CA 1
ATOM 1189 C C . TRP A 1 151 ? 13.792 7.719 -4.847 1.00 67.94 151 TRP A C 1
ATOM 1191 O O . TRP A 1 151 ? 13.618 8.668 -4.075 1.00 67.94 151 TRP A O 1
ATOM 1201 N N . ALA A 1 152 ? 14.960 7.384 -5.374 1.00 63.47 152 ALA A N 1
ATOM 1202 C CA . ALA A 1 152 ? 16.160 8.195 -5.328 1.00 63.47 152 ALA A CA 1
ATOM 1203 C C . ALA A 1 152 ? 16.057 9.262 -6.439 1.00 63.47 152 ALA A C 1
ATOM 1205 O O . ALA A 1 152 ? 15.417 9.011 -7.460 1.00 63.47 152 ALA A O 1
ATOM 1206 N N . ALA A 1 153 ? 16.597 10.462 -6.221 1.00 60.38 153 ALA A N 1
ATOM 1207 C CA . ALA A 1 153 ? 16.575 11.530 -7.233 1.00 60.38 153 ALA A CA 1
ATOM 1208 C C . ALA A 1 153 ? 17.584 11.273 -8.368 1.00 60.38 153 ALA A C 1
ATOM 1210 O O . ALA A 1 153 ? 17.579 11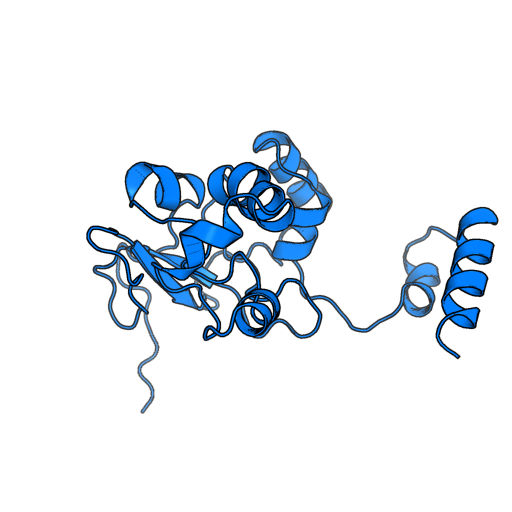.971 -9.379 1.00 60.38 153 ALA A O 1
ATOM 1211 N N . GLU A 1 154 ? 18.449 10.285 -8.167 1.00 67.12 154 GLU A N 1
ATOM 1212 C CA . GLU A 1 154 ? 19.481 9.836 -9.073 1.00 67.12 154 GLU A CA 1
ATOM 1213 C C . GLU A 1 154 ? 18.856 9.399 -10.401 1.00 67.12 154 GLU A C 1
ATOM 1215 O O . GLU A 1 154 ? 17.981 8.533 -10.479 1.00 67.12 154 GLU A O 1
ATOM 1220 N N . THR A 1 155 ? 19.313 10.040 -11.464 1.00 64.12 155 THR A N 1
ATOM 1221 C CA . THR A 1 155 ? 18.867 9.813 -12.831 1.00 64.12 155 THR A CA 1
ATOM 1222 C C . THR A 1 155 ? 19.420 8.495 -13.361 1.00 64.12 155 THR A C 1
ATOM 1224 O O . THR A 1 155 ? 20.485 8.028 -12.952 1.00 64.12 155 THR A O 1
ATOM 1227 N N . TRP A 1 156 ? 18.741 7.910 -14.351 1.00 62.22 156 TRP A N 1
ATOM 1228 C CA . TRP A 1 156 ? 19.247 6.724 -15.049 1.00 62.22 156 TRP A CA 1
ATOM 1229 C C . TRP A 1 156 ? 20.681 6.926 -15.564 1.00 62.22 156 TRP A C 1
ATOM 1231 O O . TRP A 1 156 ? 21.533 6.054 -15.405 1.00 62.22 156 TRP A O 1
ATOM 1241 N N . LYS A 1 157 ? 20.986 8.133 -16.055 1.00 63.25 157 LYS A N 1
ATOM 1242 C CA . LYS A 1 157 ? 22.320 8.538 -16.511 1.00 63.25 157 LYS A CA 1
ATOM 1243 C C . LYS A 1 157 ? 23.412 8.356 -15.450 1.00 63.25 157 LYS A C 1
ATOM 1245 O O . LYS A 1 157 ? 24.552 8.067 -15.805 1.00 63.25 157 LYS A O 1
ATOM 1250 N N . GLU A 1 158 ? 23.076 8.507 -14.174 1.00 65.19 158 GLU A N 1
ATOM 1251 C CA . GLU A 1 158 ? 24.014 8.390 -13.053 1.00 65.19 158 GLU A CA 1
ATOM 1252 C C . GLU A 1 158 ? 24.237 6.936 -12.611 1.00 65.19 158 GLU A C 1
ATOM 1254 O O . GLU A 1 158 ? 25.278 6.632 -12.029 1.00 65.19 158 GLU A O 1
ATOM 1259 N N . VAL A 1 159 ? 23.310 6.021 -12.921 1.00 65.50 159 VAL A N 1
ATOM 1260 C CA . VAL A 1 159 ? 23.353 4.619 -12.455 1.00 65.50 159 VAL A CA 1
ATOM 1261 C C . VAL A 1 159 ? 23.514 3.584 -13.574 1.00 65.50 159 VAL A C 1
ATOM 1263 O O . VAL A 1 159 ? 23.856 2.434 -13.300 1.00 65.50 159 VAL A O 1
ATOM 1266 N N . GLN A 1 160 ? 23.351 3.968 -14.842 1.00 61.59 160 GLN A N 1
ATOM 1267 C CA . GLN A 1 160 ? 23.469 3.052 -15.985 1.00 61.59 160 GLN A CA 1
ATOM 1268 C C . GLN A 1 160 ? 24.835 2.346 -16.053 1.00 61.59 160 GLN A C 1
ATOM 1270 O O . GLN A 1 160 ? 24.919 1.148 -16.324 1.00 61.59 160 GLN A O 1
ATOM 1275 N N . GLY A 1 161 ? 25.917 3.057 -15.709 1.00 62.56 161 GLY A N 1
ATOM 1276 C CA . GLY A 1 161 ? 27.283 2.530 -15.763 1.00 62.56 161 GLY A CA 1
ATOM 1277 C C . GLY A 1 161 ? 27.552 1.404 -14.761 1.00 62.56 161 GLY A C 1
ATOM 1278 O O . GLY A 1 161 ? 28.465 0.606 -14.966 1.00 62.56 161 GLY A O 1
ATOM 1279 N N . THR A 1 162 ? 26.754 1.307 -13.695 1.00 59.16 162 THR A N 1
ATOM 1280 C CA . THR A 1 162 ? 26.860 0.253 -12.675 1.00 59.16 162 THR A CA 1
ATOM 1281 C C . THR A 1 162 ? 25.807 -0.843 -12.846 1.00 59.16 162 THR A C 1
ATOM 1283 O O . THR A 1 162 ? 26.002 -1.947 -12.340 1.00 59.16 162 THR A O 1
ATOM 1286 N N . ALA A 1 163 ? 24.736 -0.587 -13.607 1.00 58.47 163 ALA A N 1
ATOM 1287 C CA . ALA A 1 163 ? 23.644 -1.529 -13.864 1.00 58.47 163 ALA A CA 1
ATOM 1288 C C . ALA A 1 163 ? 23.968 -2.613 -14.915 1.00 58.47 163 ALA A C 1
ATOM 1290 O O . ALA A 1 163 ? 23.164 -3.517 -15.139 1.00 58.47 163 ALA A O 1
ATOM 1291 N N . GLY A 1 164 ? 25.129 -2.544 -15.578 1.00 49.31 164 GLY A N 1
ATOM 1292 C CA . GLY A 1 164 ? 25.575 -3.554 -16.551 1.00 49.31 164 GLY A CA 1
ATOM 1293 C C . GLY A 1 164 ? 24.761 -3.603 -17.852 1.00 49.31 164 GLY A C 1
ATOM 1294 O O . GLY A 1 164 ? 24.978 -4.493 -18.674 1.00 49.31 164 GLY A O 1
ATOM 1295 N N . ARG A 1 165 ? 23.849 -2.646 -18.056 1.00 50.94 165 ARG A N 1
ATOM 1296 C CA . ARG A 1 165 ? 23.095 -2.416 -19.290 1.00 50.94 165 ARG A CA 1
ATOM 1297 C C . ARG A 1 165 ? 23.432 -1.003 -19.760 1.00 50.94 165 ARG A C 1
ATOM 1299 O O . ARG A 1 165 ? 23.067 -0.045 -19.093 1.00 50.94 165 ARG A O 1
ATOM 1306 N N . GLY A 1 166 ? 24.185 -0.895 -20.851 1.00 56.47 166 GLY A N 1
ATOM 1307 C CA . GLY A 1 166 ? 24.298 0.373 -21.571 1.00 56.47 166 GLY A CA 1
ATOM 1308 C C . GLY A 1 166 ? 23.022 0.622 -22.370 1.00 56.47 166 GLY A C 1
ATOM 1309 O O . GLY A 1 166 ? 22.381 -0.348 -22.787 1.00 56.47 166 GLY A O 1
ATOM 1310 N N . ASP A 1 167 ? 22.675 1.894 -22.557 1.00 56.09 167 ASP A N 1
ATOM 1311 C CA . ASP A 1 167 ? 21.510 2.315 -23.338 1.00 56.09 167 ASP A CA 1
ATOM 1312 C C . ASP A 1 167 ? 21.523 1.686 -24.736 1.00 56.09 167 ASP A C 1
ATOM 1314 O O . ASP A 1 167 ? 22.561 1.627 -25.411 1.00 56.09 167 ASP A O 1
ATOM 1318 N N . SER A 1 168 ? 20.361 1.209 -25.187 1.00 56.53 168 SER A N 1
ATOM 1319 C CA . SER A 1 168 ? 20.178 0.938 -26.609 1.00 56.53 168 SER A CA 1
ATOM 1320 C C . SER A 1 168 ? 20.135 2.270 -27.381 1.00 56.53 168 SER A C 1
ATOM 1322 O O . SER A 1 168 ? 19.735 3.292 -26.822 1.00 56.53 168 SER A O 1
ATOM 1324 N N . PRO A 1 169 ? 20.537 2.304 -28.665 1.00 54.12 169 PRO A N 1
ATOM 1325 C CA . PRO A 1 169 ? 20.530 3.540 -29.455 1.00 54.12 169 PRO A CA 1
ATOM 1326 C C . PRO A 1 169 ? 19.166 4.249 -29.501 1.00 54.12 169 PRO A C 1
ATOM 1328 O O . PRO A 1 169 ? 19.124 5.466 -29.615 1.00 54.12 169 PRO A O 1
ATOM 1331 N N . GLU A 1 170 ? 18.075 3.490 -29.376 1.00 56.16 170 GLU A N 1
ATOM 1332 C CA . GLU A 1 170 ? 16.691 3.982 -29.381 1.00 56.16 170 GLU A CA 1
ATOM 1333 C C . GLU A 1 170 ? 16.338 4.723 -28.074 1.00 56.16 170 GLU A C 1
ATOM 1335 O O . GLU A 1 170 ? 15.691 5.765 -28.099 1.00 56.16 170 GLU A O 1
ATOM 1340 N N . GLU A 1 171 ? 16.838 4.245 -26.928 1.00 56.62 171 GLU A N 1
ATOM 1341 C CA . GLU A 1 171 ? 16.621 4.874 -25.612 1.00 56.62 171 GLU A CA 1
ATOM 1342 C C . GLU A 1 171 ? 17.425 6.174 -25.447 1.00 56.62 171 GLU A C 1
ATOM 1344 O O . GLU A 1 171 ? 16.997 7.087 -24.740 1.00 56.62 171 GLU A O 1
ATOM 1349 N N . ALA A 1 172 ? 18.570 6.287 -26.127 1.00 56.81 172 ALA A N 1
ATOM 1350 C CA . ALA A 1 172 ? 19.379 7.503 -26.133 1.00 56.81 172 ALA A CA 1
ATOM 1351 C C . ALA A 1 172 ? 18.703 8.659 -26.899 1.00 56.81 172 ALA A C 1
ATOM 1353 O O . ALA A 1 172 ? 18.827 9.815 -26.494 1.00 56.81 172 ALA A O 1
ATOM 1354 N N . GLU A 1 173 ? 17.969 8.351 -27.972 1.00 56.50 173 GLU A N 1
ATOM 1355 C CA . GLU A 1 173 ? 17.284 9.341 -28.815 1.00 56.50 173 GLU A CA 1
ATOM 1356 C C . GLU A 1 173 ? 16.016 9.892 -28.126 1.00 56.50 173 GLU A C 1
ATOM 1358 O O . GLU A 1 173 ? 15.773 11.101 -28.130 1.00 56.50 173 GLU A O 1
ATOM 1363 N N . ASP A 1 174 ? 15.267 9.036 -27.420 1.00 54.88 174 ASP A N 1
ATOM 1364 C CA . ASP A 1 174 ? 14.107 9.446 -26.610 1.00 54.88 174 ASP A CA 1
ATOM 1365 C C . ASP A 1 174 ? 14.503 10.327 -25.408 1.00 54.88 174 ASP A C 1
ATOM 1367 O O . ASP A 1 174 ? 13.775 11.256 -25.038 1.00 54.88 174 ASP A O 1
ATOM 1371 N N . LEU A 1 175 ? 15.677 10.081 -24.815 1.00 53.50 175 LEU A N 1
ATOM 1372 C CA . LEU A 1 175 ? 16.234 10.912 -23.742 1.00 53.50 175 LEU A CA 1
ATOM 1373 C C . LEU A 1 175 ? 16.620 12.311 -24.238 1.00 53.50 175 LEU A C 1
ATOM 1375 O O . LEU A 1 175 ? 16.337 13.289 -23.544 1.00 53.50 175 LEU A O 1
ATOM 1379 N N . GLU A 1 176 ? 17.209 12.436 -25.433 1.00 56.69 176 GLU A N 1
ATOM 1380 C CA . GLU A 1 176 ? 17.485 13.749 -26.034 1.00 56.69 176 GLU A CA 1
ATOM 1381 C C . GLU A 1 176 ? 16.191 14.523 -26.322 1.00 56.69 176 GLU A C 1
ATOM 1383 O O . GLU A 1 176 ? 16.106 15.717 -26.021 1.00 56.69 176 GLU A O 1
ATOM 1388 N N . LEU A 1 177 ? 15.148 13.846 -26.812 1.00 52.69 177 LEU A N 1
ATOM 1389 C CA . LEU A 1 177 ? 13.847 14.466 -27.074 1.00 52.69 177 LEU A CA 1
ATOM 1390 C C . LEU A 1 177 ? 13.152 14.951 -25.797 1.00 52.69 177 LEU A C 1
ATOM 1392 O O . LEU A 1 177 ? 12.587 16.045 -25.787 1.00 52.69 177 LEU A O 1
ATOM 1396 N N . GLN A 1 178 ? 13.214 14.182 -24.707 1.00 50.78 178 GLN A N 1
ATOM 1397 C CA . GLN A 1 178 ? 12.682 14.625 -23.416 1.00 50.78 178 GLN A CA 1
ATOM 1398 C C . GLN A 1 178 ? 13.476 15.804 -22.848 1.00 50.78 178 GLN A C 1
ATOM 1400 O O . GLN A 1 178 ? 12.874 16.738 -22.323 1.00 50.78 178 GLN A O 1
ATOM 1405 N N . GLN A 1 179 ? 14.804 15.808 -22.991 1.00 52.53 179 GLN A N 1
ATOM 1406 C CA . GLN A 1 179 ? 15.657 16.900 -22.519 1.00 52.53 179 GLN A CA 1
ATOM 1407 C C . GLN A 1 179 ? 15.353 18.218 -23.255 1.00 52.53 179 GLN A C 1
ATOM 1409 O O . GLN A 1 179 ? 15.264 19.265 -22.622 1.00 52.53 179 GLN A O 1
ATOM 1414 N N . MET A 1 180 ? 15.105 18.156 -24.568 1.00 48.81 180 MET A N 1
ATOM 1415 C CA . MET A 1 180 ? 14.736 19.313 -25.395 1.00 48.81 180 MET A CA 1
ATOM 1416 C C . MET A 1 180 ? 13.331 19.866 -25.123 1.00 48.81 180 MET A C 1
ATOM 1418 O O . MET A 1 180 ? 13.013 20.970 -25.555 1.00 48.81 180 MET A O 1
ATOM 1422 N N . MET A 1 181 ? 12.466 19.102 -24.455 1.00 46.53 181 MET A N 1
ATOM 1423 C CA . MET A 1 181 ? 11.087 19.506 -24.175 1.00 46.53 181 MET A CA 1
ATOM 1424 C C . MET A 1 181 ? 10.929 20.204 -22.810 1.00 46.53 181 MET A C 1
ATOM 1426 O O . MET A 1 181 ? 9.855 20.725 -22.510 1.00 46.53 181 MET A O 1
ATOM 1430 N N . TYR A 1 182 ? 11.985 20.200 -21.987 1.00 46.34 182 TYR A N 1
ATOM 1431 C CA . TYR A 1 182 ? 12.034 20.810 -20.651 1.00 46.34 182 TYR A CA 1
ATOM 1432 C C . TYR A 1 182 ? 13.009 22.006 -20.544 1.00 46.34 182 TYR A C 1
ATOM 1434 O O . TYR A 1 182 ? 13.205 22.520 -19.440 1.00 46.34 182 TYR A O 1
ATOM 1442 N N . GLU A 1 183 ? 13.567 22.475 -21.667 1.00 42.16 183 GLU A N 1
ATOM 1443 C CA . GLU A 1 183 ? 14.246 23.780 -21.824 1.00 42.16 183 GLU A CA 1
ATOM 1444 C C . GLU A 1 183 ? 13.360 24.768 -22.601 1.00 42.16 183 GLU A C 1
ATOM 1446 O O . GLU A 1 183 ? 13.382 25.973 -22.253 1.00 42.16 183 GLU A O 1
#

Organism: NCBI:txid327968